Protein AF-A0A833T0E7-F1 (afdb_monomer_lite)

pLDDT: mean 75.88, std 18.78, range [44.34, 93.69]

Organism: Phytophthora infestans (NCBI:txid4787)

Secondary structure (DSSP, 8-state):
-HHHHHHHHHHHHHHHS-HHHHHHHHHHTT---SSSSHHHHHHHHHHHHHHHHHHHHTT----TT---------

Structure (mmCIF, N/CA/C/O backbone):
data_AF-A0A833T0E7-F1
#
_entry.id   AF-A0A833T0E7-F1
#
loop_
_atom_site.group_PDB
_atom_site.id
_atom_site.type_symbol
_atom_site.label_atom_id
_atom_site.label_alt_id
_atom_site.label_comp_id
_atom_site.label_asym_id
_atom_site.label_entity_id
_atom_site.label_seq_id
_atom_site.pdbx_PDB_ins_code
_atom_site.Cartn_x
_atom_site.Cartn_y
_atom_site.Cartn_z
_atom_site.occupancy
_atom_site.B_iso_or_equiv
_atom_site.auth_seq_id
_atom_site.auth_comp_id
_atom_site.auth_asym_id
_atom_site.auth_atom_id
_atom_site.pdbx_PDB_model_num
ATOM 1 N N . MET A 1 1 ? -9.025 13.780 13.289 1.00 57.25 1 MET A N 1
ATOM 2 C CA . MET A 1 1 ? -8.252 14.505 12.254 1.00 57.25 1 MET A CA 1
ATOM 3 C C . MET A 1 1 ? -6.818 13.979 12.146 1.00 57.25 1 MET A C 1
ATOM 5 O O . MET A 1 1 ? -6.287 14.017 11.052 1.00 57.25 1 MET A O 1
ATOM 9 N N . GLU A 1 2 ? -6.232 13.401 13.204 1.00 71.06 2 GLU A N 1
ATOM 10 C CA . GLU A 1 2 ? -4.850 12.875 13.177 1.00 71.06 2 GLU A CA 1
ATOM 11 C C . GLU A 1 2 ? -4.640 11.560 12.391 1.00 71.06 2 GLU A C 1
ATOM 13 O O . GLU A 1 2 ? -3.533 11.292 11.939 1.00 71.06 2 GLU A O 1
ATOM 18 N N . GLU A 1 3 ? -5.664 10.718 12.218 1.00 67.12 3 GLU A N 1
ATOM 19 C CA . GLU A 1 3 ? -5.508 9.385 11.593 1.00 67.12 3 GLU A CA 1
ATOM 20 C C . GLU A 1 3 ? -5.130 9.475 10.107 1.00 67.12 3 GLU A C 1
ATOM 22 O O . GLU A 1 3 ? -4.233 8.780 9.634 1.00 67.12 3 GLU A O 1
ATOM 27 N N . LEU A 1 4 ? -5.764 10.391 9.366 1.00 73.81 4 LEU A N 1
ATOM 28 C CA . LEU A 1 4 ? -5.440 10.622 7.956 1.00 73.81 4 LEU A CA 1
ATOM 29 C C . LEU A 1 4 ? -4.016 11.154 7.785 1.00 73.81 4 LEU A C 1
ATOM 31 O O . LEU A 1 4 ? -3.324 10.735 6.863 1.00 73.81 4 LEU A O 1
ATOM 35 N N . GLU A 1 5 ? -3.568 12.019 8.693 1.00 80.44 5 GLU A N 1
ATOM 36 C CA . GLU A 1 5 ? -2.227 12.600 8.661 1.00 80.44 5 GLU A CA 1
ATOM 37 C C . GLU A 1 5 ? -1.150 11.533 8.918 1.00 80.44 5 GLU A C 1
ATOM 39 O O . GLU A 1 5 ? -0.163 11.456 8.188 1.00 80.44 5 GLU A O 1
ATOM 44 N N . ARG A 1 6 ? -1.373 10.618 9.872 1.00 79.38 6 ARG A N 1
ATOM 45 C CA . ARG A 1 6 ? -0.469 9.479 10.136 1.00 79.38 6 ARG A CA 1
ATOM 46 C C . ARG A 1 6 ? -0.388 8.508 8.959 1.00 79.38 6 ARG A C 1
ATOM 48 O O . ARG A 1 6 ? 0.702 8.033 8.616 1.00 79.38 6 ARG A O 1
ATOM 55 N N . VAL A 1 7 ? -1.525 8.233 8.314 1.00 84.06 7 VAL A N 1
ATOM 56 C CA . VAL A 1 7 ? -1.558 7.434 7.083 1.00 84.06 7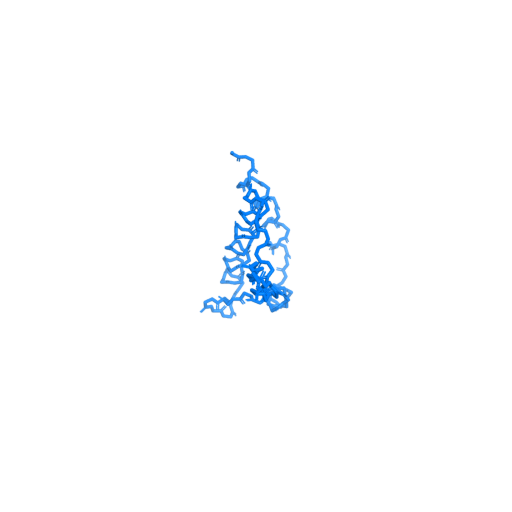 VAL A CA 1
ATOM 57 C C . VAL A 1 7 ? -0.792 8.148 5.972 1.00 84.06 7 VAL A C 1
ATOM 59 O O . VAL A 1 7 ? -0.004 7.507 5.284 1.00 84.06 7 VAL A O 1
ATOM 62 N N . GLU A 1 8 ? -0.957 9.459 5.803 1.00 85.75 8 GLU A N 1
ATOM 63 C CA . GLU A 1 8 ? -0.242 10.219 4.773 1.00 85.75 8 GLU A CA 1
ATOM 64 C C . GLU A 1 8 ? 1.271 10.249 4.990 1.00 85.75 8 GLU A C 1
ATOM 66 O O . GLU A 1 8 ? 2.007 10.022 4.027 1.00 85.75 8 GLU A O 1
ATOM 71 N N . ILE A 1 9 ? 1.729 10.396 6.235 1.00 85.81 9 ILE A N 1
ATOM 72 C CA . ILE A 1 9 ? 3.150 10.282 6.598 1.00 85.81 9 ILE A CA 1
ATOM 73 C C . ILE A 1 9 ? 3.685 8.890 6.234 1.00 85.81 9 ILE A C 1
ATOM 75 O O . ILE A 1 9 ? 4.707 8.770 5.562 1.00 85.81 9 ILE A O 1
ATOM 79 N N . SER A 1 10 ? 2.959 7.826 6.589 1.00 84.19 10 SER A N 1
ATOM 80 C CA . SER A 1 10 ? 3.355 6.449 6.247 1.00 84.19 10 SER A CA 1
ATOM 81 C C . SER A 1 10 ? 3.381 6.215 4.728 1.00 84.19 10 SER A C 1
ATOM 83 O O . SER A 1 10 ? 4.235 5.502 4.197 1.00 84.19 10 SER A O 1
ATOM 85 N N . MET A 1 11 ? 2.458 6.845 3.996 1.00 90.81 11 MET A N 1
ATOM 86 C CA . MET A 1 11 ? 2.406 6.781 2.537 1.00 90.81 11 MET A CA 1
ATOM 87 C C . MET A 1 11 ? 3.569 7.520 1.867 1.00 90.81 11 MET A C 1
ATOM 89 O O . MET A 1 11 ? 3.941 7.151 0.751 1.00 90.81 11 MET A O 1
ATOM 93 N N . GLU A 1 12 ? 4.176 8.523 2.508 1.00 91.00 12 GLU A N 1
ATOM 94 C CA . GLU A 1 12 ? 5.374 9.189 1.983 1.00 91.00 12 GLU A CA 1
ATOM 95 C C . GLU A 1 12 ? 6.569 8.240 1.883 1.00 91.00 12 GLU A C 1
ATOM 97 O O . GLU A 1 12 ? 7.312 8.279 0.897 1.00 91.00 12 GLU A O 1
ATOM 102 N N . ASP A 1 13 ? 6.723 7.331 2.842 1.00 89.56 13 ASP A N 1
ATOM 103 C CA . ASP A 1 13 ? 7.782 6.326 2.795 1.00 89.56 13 ASP A CA 1
ATOM 104 C C . ASP A 1 13 ? 7.504 5.263 1.731 1.00 89.56 13 ASP A C 1
ATOM 106 O O . ASP A 1 13 ? 8.390 4.938 0.934 1.00 89.56 13 ASP A O 1
ATOM 110 N N . TYR A 1 14 ? 6.252 4.817 1.593 1.00 89.94 14 TYR A N 1
ATOM 111 C CA . TYR A 1 14 ? 5.872 3.912 0.505 1.00 89.94 14 TYR A CA 1
ATOM 112 C C . TYR A 1 14 ? 6.077 4.523 -0.889 1.00 89.94 14 TYR A C 1
ATOM 114 O O . TYR A 1 14 ? 6.442 3.811 -1.831 1.00 89.94 14 TYR A O 1
ATOM 122 N N . LYS A 1 15 ? 5.920 5.844 -1.055 1.00 91.31 15 LYS A N 1
ATOM 123 C CA . LYS A 1 15 ? 6.220 6.523 -2.330 1.00 91.31 15 LYS A CA 1
ATOM 124 C C . LYS A 1 15 ? 7.696 6.402 -2.724 1.00 91.31 15 LYS A C 1
ATOM 126 O O . LYS A 1 15 ? 7.982 6.366 -3.926 1.00 91.31 15 LYS A O 1
ATOM 131 N N . LYS A 1 16 ? 8.622 6.278 -1.766 1.00 92.31 16 LYS A N 1
ATOM 132 C CA . LYS A 1 16 ? 10.065 6.086 -2.019 1.00 92.31 16 LYS A CA 1
ATOM 133 C C . LYS A 1 16 ? 10.402 4.643 -2.416 1.00 92.31 16 LYS A C 1
ATOM 135 O O . LYS A 1 16 ? 11.430 4.402 -3.045 1.00 92.31 16 LYS A O 1
ATOM 140 N N . CYS A 1 17 ? 9.530 3.680 -2.115 1.00 91.06 17 CYS A N 1
ATOM 141 C CA . CYS A 1 17 ? 9.739 2.273 -2.444 1.00 91.06 17 CYS A CA 1
ATOM 142 C C . CYS A 1 17 ? 9.570 1.963 -3.945 1.00 91.06 17 CYS A C 1
ATOM 144 O O . CYS A 1 17 ? 8.878 2.655 -4.704 1.00 91.06 17 CYS A O 1
ATOM 146 N N . SER A 1 18 ? 10.190 0.864 -4.381 1.00 93.69 18 SER A N 1
ATOM 147 C CA . SER A 1 18 ? 10.001 0.306 -5.723 1.00 93.69 18 SER A CA 1
ATOM 148 C C . SER A 1 18 ? 8.677 -0.460 -5.831 1.00 93.69 18 SER A C 1
ATOM 150 O O . SER A 1 18 ? 8.134 -0.937 -4.834 1.00 93.69 18 SER A O 1
ATOM 152 N N . ALA A 1 19 ? 8.169 -0.647 -7.053 1.00 91.12 19 ALA A N 1
ATOM 153 C CA . ALA A 1 19 ? 6.943 -1.420 -7.285 1.00 91.12 19 ALA A CA 1
ATOM 154 C C . ALA A 1 19 ? 7.046 -2.872 -6.773 1.00 91.12 19 ALA A C 1
ATOM 156 O O . ALA A 1 19 ? 6.065 -3.424 -6.286 1.00 91.12 19 ALA A O 1
ATOM 157 N N . ASN A 1 20 ? 8.238 -3.478 -6.820 1.00 93.19 20 ASN A N 1
ATOM 158 C CA . ASN A 1 20 ? 8.465 -4.832 -6.308 1.00 93.19 20 ASN A CA 1
ATOM 159 C C . ASN A 1 20 ? 8.384 -4.901 -4.780 1.00 93.19 20 ASN A C 1
ATOM 161 O O . ASN A 1 20 ? 7.792 -5.843 -4.251 1.00 93.19 20 ASN A O 1
ATOM 165 N N . ALA A 1 21 ? 8.942 -3.905 -4.084 1.00 93.56 21 ALA A N 1
ATOM 166 C CA . ALA A 1 21 ? 8.835 -3.804 -2.631 1.00 93.56 21 ALA A CA 1
ATOM 167 C C . ALA A 1 21 ? 7.369 -3.612 -2.210 1.00 93.56 21 ALA A C 1
ATOM 169 O O . ALA A 1 21 ? 6.875 -4.341 -1.355 1.00 93.56 21 ALA A O 1
ATOM 170 N N . LEU A 1 22 ? 6.642 -2.727 -2.899 1.00 92.94 22 LEU A N 1
ATOM 171 C CA . LEU A 1 22 ? 5.216 -2.497 -2.651 1.00 92.94 22 LEU A CA 1
ATOM 172 C C . LEU A 1 22 ? 4.370 -3.748 -2.921 1.00 92.94 22 LEU A C 1
ATOM 174 O O . LEU A 1 22 ? 3.503 -4.091 -2.127 1.00 92.94 22 LEU A O 1
ATOM 178 N N . ARG A 1 23 ? 4.665 -4.497 -3.989 1.00 93.00 23 ARG A N 1
ATOM 179 C CA . ARG A 1 23 ? 4.008 -5.781 -4.273 1.00 93.00 23 ARG A CA 1
ATOM 180 C C . ARG A 1 23 ? 4.256 -6.818 -3.176 1.00 93.00 23 ARG A C 1
ATOM 182 O O . ARG A 1 23 ? 3.357 -7.593 -2.852 1.00 93.00 23 ARG A O 1
ATOM 189 N N . ALA A 1 24 ? 5.481 -6.897 -2.654 1.00 92.94 24 ALA A N 1
ATOM 190 C CA . ALA A 1 24 ? 5.806 -7.798 -1.551 1.00 92.94 24 ALA A CA 1
ATOM 191 C C . ALA A 1 24 ? 5.017 -7.424 -0.291 1.00 92.94 24 ALA A C 1
ATOM 193 O O . ALA A 1 24 ? 4.442 -8.306 0.343 1.00 92.94 24 ALA A O 1
ATOM 194 N N . GLU A 1 25 ? 4.907 -6.128 -0.014 1.00 91.75 25 GLU A N 1
ATOM 195 C CA . GLU A 1 25 ? 4.143 -5.612 1.114 1.00 91.75 25 GLU A CA 1
ATOM 196 C C . GLU A 1 25 ? 2.637 -5.866 0.973 1.00 91.75 25 GLU A C 1
ATOM 198 O O . GLU A 1 25 ? 2.021 -6.392 1.898 1.00 91.75 25 GLU A O 1
ATOM 203 N N . CYS A 1 26 ? 2.053 -5.623 -0.208 1.00 91.62 26 CYS A N 1
ATOM 204 C CA . CYS A 1 26 ? 0.662 -5.985 -0.492 1.00 91.62 26 CYS A CA 1
ATOM 205 C C . CYS A 1 26 ? 0.397 -7.469 -0.209 1.00 91.62 26 CYS A C 1
ATOM 207 O O . CYS A 1 26 ? -0.602 -7.813 0.411 1.00 91.62 26 CYS A O 1
ATOM 209 N N . ARG A 1 27 ? 1.315 -8.365 -0.602 1.00 91.31 27 ARG A N 1
ATOM 210 C CA . ARG A 1 27 ? 1.185 -9.802 -0.307 1.00 91.31 27 ARG A CA 1
ATOM 211 C C . ARG A 1 27 ? 1.299 -10.110 1.182 1.00 91.31 27 ARG A C 1
ATOM 213 O O . ARG A 1 27 ? 0.533 -10.930 1.675 1.00 91.31 27 ARG A O 1
ATOM 220 N N . ARG A 1 28 ? 2.225 -9.461 1.894 1.00 91.00 28 ARG A N 1
ATOM 221 C CA . ARG A 1 28 ? 2.404 -9.620 3.347 1.00 91.00 28 ARG A CA 1
ATOM 222 C C . ARG A 1 28 ? 1.144 -9.223 4.116 1.00 91.00 28 ARG A C 1
ATOM 224 O O . ARG A 1 28 ? 0.772 -9.901 5.067 1.00 91.00 28 ARG A O 1
ATOM 231 N N . LEU A 1 29 ? 0.492 -8.149 3.676 1.00 87.81 29 LEU A N 1
ATOM 232 C CA . LEU A 1 29 ? -0.752 -7.628 4.246 1.00 87.81 29 LEU A CA 1
ATOM 233 C C . LEU A 1 29 ? -2.014 -8.263 3.639 1.00 87.81 29 LEU A C 1
ATOM 235 O O . LEU A 1 29 ? -3.123 -7.894 4.012 1.00 87.81 29 LEU A O 1
ATOM 239 N N . ASN A 1 30 ? -1.857 -9.220 2.719 1.00 89.56 30 ASN A N 1
ATOM 240 C CA . ASN A 1 30 ? -2.943 -9.882 1.998 1.00 89.56 30 ASN A CA 1
ATOM 241 C C . ASN A 1 30 ? -3.930 -8.901 1.323 1.00 89.56 30 ASN A C 1
ATOM 243 O O . ASN A 1 30 ? -5.142 -9.118 1.320 1.00 89.56 30 ASN A O 1
ATOM 247 N N . THR A 1 31 ? -3.409 -7.810 0.755 1.00 88.25 31 THR A N 1
ATOM 248 C CA . THR A 1 31 ? -4.189 -6.799 0.034 1.00 88.25 31 THR A CA 1
ATOM 249 C C . THR A 1 31 ? -4.222 -7.110 -1.459 1.00 88.25 31 THR A C 1
ATOM 251 O O . THR A 1 31 ? -3.247 -7.596 -2.040 1.00 88.25 31 THR A O 1
ATOM 254 N N . ALA A 1 32 ? -5.363 -6.837 -2.093 1.00 89.06 32 ALA A N 1
ATOM 255 C CA . ALA A 1 32 ? -5.588 -7.094 -3.510 1.00 89.06 32 ALA A CA 1
ATOM 256 C C . ALA A 1 32 ? -5.483 -5.783 -4.312 1.00 89.06 32 ALA A C 1
ATOM 258 O O . ALA A 1 32 ? -6.454 -5.027 -4.379 1.00 89.06 32 ALA A O 1
ATOM 259 N N . PRO A 1 33 ? -4.321 -5.476 -4.914 1.00 89.94 33 PRO A N 1
ATOM 260 C CA . PRO A 1 33 ? -4.185 -4.326 -5.797 1.00 89.94 33 PRO A CA 1
ATOM 261 C C 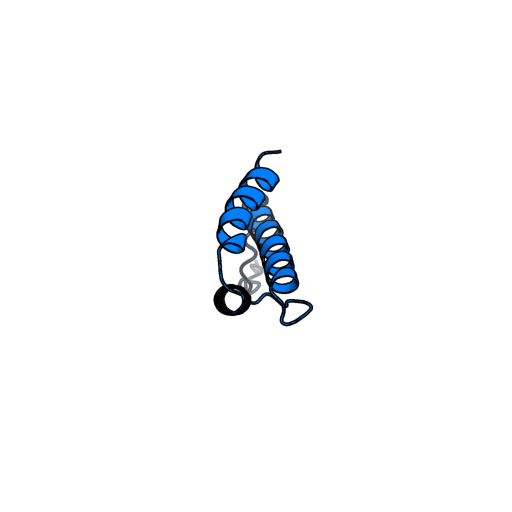. PRO A 1 33 ? -4.971 -4.546 -7.090 1.00 89.94 33 PRO A C 1
ATOM 263 O O . PRO A 1 33 ? -4.994 -5.643 -7.645 1.00 89.94 33 PRO A O 1
ATOM 266 N N . THR A 1 34 ? -5.581 -3.478 -7.599 1.00 90.88 34 THR A N 1
ATOM 267 C CA . THR A 1 34 ? -6.408 -3.508 -8.819 1.00 90.88 34 THR A CA 1
ATOM 268 C C . THR A 1 34 ? -5.597 -3.732 -10.097 1.00 90.88 34 THR A C 1
ATOM 270 O O . THR A 1 34 ? -6.142 -4.150 -11.115 1.00 90.88 34 THR A O 1
ATOM 273 N N . SER A 1 35 ? -4.291 -3.462 -10.057 1.00 92.25 35 SER A N 1
ATOM 274 C CA . SER A 1 35 ? -3.361 -3.664 -11.166 1.00 92.25 35 SER A CA 1
ATOM 275 C C . SER A 1 35 ? -1.931 -3.865 -10.659 1.00 92.25 35 SER A C 1
ATOM 277 O O . SER A 1 35 ? -1.601 -3.561 -9.513 1.00 92.25 35 SER A O 1
ATOM 279 N N . SER A 1 36 ? -1.054 -4.367 -11.529 1.00 89.81 36 SER A N 1
ATOM 280 C CA . SER A 1 36 ? 0.358 -4.634 -11.235 1.00 89.81 36 SER A CA 1
ATOM 281 C C . SER A 1 36 ? 1.250 -3.408 -11.477 1.00 89.81 36 SER A C 1
ATOM 283 O O . SER A 1 36 ? 2.311 -3.513 -12.094 1.00 89.81 36 SER A O 1
ATOM 285 N N . ASN A 1 37 ? 0.817 -2.234 -11.020 1.00 92.44 37 ASN A N 1
ATOM 286 C CA . ASN A 1 37 ? 1.554 -0.982 -11.158 1.00 92.44 37 ASN A CA 1
ATOM 287 C C . ASN A 1 37 ? 1.737 -0.302 -9.791 1.00 92.44 37 ASN A C 1
ATOM 289 O O . ASN A 1 37 ? 1.066 -0.627 -8.811 1.00 92.44 37 ASN A O 1
ATOM 293 N N . LYS A 1 38 ? 2.676 0.647 -9.723 1.00 91.81 38 LYS A N 1
ATOM 294 C CA . LYS A 1 38 ? 3.051 1.306 -8.466 1.00 91.81 38 LYS A CA 1
ATOM 295 C C . LYS A 1 38 ? 1.873 2.024 -7.797 1.00 91.81 38 LYS A C 1
ATOM 297 O O . LYS A 1 38 ? 1.723 1.897 -6.587 1.00 91.81 38 LYS A O 1
ATOM 302 N N . SER A 1 39 ? 1.045 2.740 -8.559 1.00 93.06 39 SER A N 1
ATOM 303 C CA . SER A 1 39 ? -0.111 3.465 -8.017 1.00 93.06 39 SER A CA 1
ATOM 304 C C . SER A 1 39 ? -1.144 2.517 -7.409 1.00 93.06 39 SER A C 1
ATOM 306 O O . SER A 1 39 ? -1.525 2.701 -6.262 1.00 93.06 39 SER A O 1
ATOM 308 N N . SER A 1 40 ? -1.497 1.435 -8.105 1.00 92.75 40 SER A N 1
ATOM 309 C CA . SER A 1 40 ? -2.452 0.438 -7.616 1.00 92.75 40 SER A CA 1
ATOM 310 C C . SER A 1 40 ? -1.968 -0.272 -6.352 1.00 92.75 40 SER A C 1
ATOM 312 O O . SER A 1 40 ? -2.788 -0.621 -5.504 1.00 92.75 40 SER A O 1
ATOM 314 N N . TYR A 1 41 ? -0.654 -0.476 -6.188 1.00 93.62 41 TYR A N 1
ATOM 315 C CA . TYR A 1 41 ? -0.109 -0.981 -4.924 1.00 93.62 41 TYR A CA 1
ATOM 316 C C . TYR A 1 41 ? -0.243 0.041 -3.792 1.00 93.62 41 TYR A C 1
ATOM 318 O O . TYR A 1 41 ? -0.653 -0.323 -2.693 1.00 93.62 41 TYR A O 1
ATOM 326 N N . LEU A 1 42 ? 0.065 1.315 -4.051 1.00 93.31 42 LEU A N 1
ATOM 327 C CA . LEU A 1 42 ? -0.070 2.382 -3.056 1.00 93.31 42 LEU A CA 1
ATOM 328 C C . LEU A 1 42 ? -1.525 2.560 -2.607 1.00 93.31 42 LEU A C 1
ATOM 330 O O . LEU A 1 42 ? -1.773 2.674 -1.409 1.00 93.31 42 LEU A O 1
ATOM 334 N N . ASP A 1 43 ? -2.478 2.514 -3.534 1.00 93.12 43 ASP A N 1
ATOM 335 C CA . ASP A 1 43 ? -3.905 2.629 -3.219 1.00 93.12 43 ASP A CA 1
ATOM 336 C C . ASP A 1 43 ? -4.382 1.461 -2.343 1.00 93.12 43 ASP A C 1
ATOM 338 O O . ASP A 1 43 ? -5.070 1.668 -1.341 1.00 93.12 43 ASP A O 1
ATOM 342 N N . ALA A 1 44 ? -3.958 0.233 -2.665 1.00 92.00 44 ALA A N 1
ATOM 343 C CA . ALA A 1 44 ? -4.278 -0.952 -1.871 1.00 92.00 44 ALA A CA 1
ATOM 344 C C . ALA A 1 44 ? -3.675 -0.895 -0.457 1.00 92.00 44 ALA A C 1
ATOM 346 O O . ALA A 1 44 ? -4.334 -1.273 0.513 1.00 92.00 44 ALA A O 1
ATOM 347 N N . LEU A 1 45 ? -2.439 -0.404 -0.323 1.00 90.88 45 LEU A N 1
ATOM 348 C CA . LEU A 1 45 ? -1.788 -0.215 0.977 1.00 90.88 45 LEU A CA 1
ATOM 349 C C . LEU A 1 45 ? -2.483 0.876 1.799 1.00 90.88 45 LEU A C 1
ATOM 351 O O . LEU A 1 45 ? -2.761 0.659 2.977 1.00 90.88 45 LEU A O 1
ATOM 355 N N . ARG A 1 46 ? -2.845 2.005 1.176 1.00 90.75 46 ARG A N 1
ATOM 356 C CA . ARG A 1 46 ? -3.581 3.092 1.836 1.00 90.75 46 ARG A CA 1
ATOM 357 C C . ARG A 1 46 ? -4.928 2.609 2.372 1.00 90.75 46 ARG A C 1
ATOM 359 O O . ARG A 1 46 ? -5.250 2.873 3.527 1.00 90.75 46 ARG A O 1
ATOM 366 N N . ALA A 1 47 ? -5.683 1.857 1.569 1.00 88.50 47 ALA A N 1
ATOM 367 C CA . ALA A 1 47 ? -6.949 1.264 1.998 1.00 88.50 47 ALA A CA 1
ATOM 368 C C . ALA A 1 47 ? -6.761 0.300 3.183 1.00 88.50 47 ALA A C 1
ATOM 370 O O . ALA A 1 47 ? -7.532 0.332 4.139 1.00 88.50 47 ALA A O 1
ATOM 371 N N . SER A 1 48 ? -5.704 -0.515 3.163 1.00 86.19 48 SER A N 1
ATOM 372 C CA . SER A 1 48 ? -5.404 -1.454 4.250 1.00 86.19 48 SER A CA 1
ATOM 373 C C . SER A 1 48 ? -5.038 -0.767 5.565 1.00 86.19 48 SER A C 1
ATOM 375 O O . SER A 1 48 ? -5.426 -1.251 6.629 1.00 86.19 48 SER A O 1
ATOM 377 N N . LEU A 1 49 ? -4.297 0.343 5.516 1.00 82.81 49 LEU A N 1
ATOM 378 C CA . LEU A 1 49 ? -3.927 1.107 6.712 1.00 82.81 49 LEU A CA 1
ATOM 379 C C . LEU A 1 49 ? -5.158 1.736 7.375 1.00 82.81 49 LEU A C 1
ATOM 381 O O . LEU A 1 49 ? -5.315 1.633 8.588 1.00 82.81 49 LEU A O 1
ATOM 385 N N . LEU A 1 50 ? -6.085 2.273 6.575 1.00 79.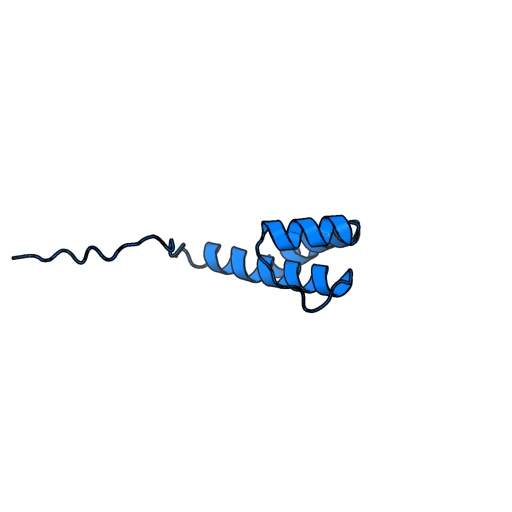69 50 LEU A N 1
ATOM 386 C CA . LEU A 1 50 ? -7.355 2.819 7.071 1.00 79.69 50 LEU A CA 1
ATOM 387 C C . LEU A 1 50 ? -8.237 1.745 7.738 1.00 79.69 50 LEU A C 1
ATOM 389 O O . LEU A 1 50 ? -8.900 2.009 8.743 1.00 79.69 50 LEU A O 1
ATOM 393 N N . VAL A 1 51 ? -8.235 0.516 7.210 1.00 70.94 51 VAL A N 1
ATOM 394 C CA . VAL A 1 51 ? -8.991 -0.613 7.787 1.00 70.94 51 VAL A CA 1
ATOM 395 C C . VAL A 1 51 ? -8.332 -1.149 9.062 1.00 70.94 51 VAL A C 1
ATOM 397 O O . VAL A 1 51 ? -9.020 -1.493 10.017 1.00 70.94 51 VAL A O 1
ATOM 400 N N . THR A 1 52 ? -7.002 -1.216 9.113 1.00 62.62 52 THR A N 1
ATOM 401 C CA . THR A 1 52 ? -6.298 -1.767 10.283 1.00 62.62 52 THR A CA 1
ATOM 402 C C . THR A 1 52 ? -6.426 -0.846 11.496 1.00 62.62 52 THR A C 1
ATOM 404 O O . THR A 1 52 ? -6.664 -1.331 12.601 1.00 62.62 52 THR A O 1
ATOM 407 N N . GLU A 1 53 ? -6.349 0.475 11.303 1.00 54.66 53 GLU A N 1
ATOM 408 C CA . GLU A 1 53 ? -6.475 1.413 12.422 1.00 54.66 53 GLU A CA 1
ATOM 409 C C . GLU A 1 53 ? -7.920 1.598 12.903 1.00 54.66 53 GLU A C 1
ATOM 411 O O . GLU A 1 53 ? -8.153 1.733 14.106 1.00 54.66 53 GLU A O 1
ATOM 416 N N . SER A 1 54 ? -8.914 1.482 12.014 1.00 53.94 54 SER A N 1
ATOM 417 C CA . SER A 1 54 ? -10.328 1.478 12.424 1.00 53.94 54 SER A CA 1
ATOM 418 C C . SER A 1 54 ? -10.691 0.263 13.293 1.00 53.94 54 SER A C 1
ATOM 420 O O . SER A 1 54 ? -11.526 0.381 14.192 1.00 53.94 54 SER A O 1
ATOM 422 N N . VAL A 1 55 ? -10.002 -0.873 13.116 1.00 49.78 55 VAL A N 1
ATOM 423 C CA . VAL A 1 55 ? -10.106 -2.055 13.997 1.00 49.78 55 VAL A CA 1
ATOM 424 C C . VAL A 1 55 ? -9.391 -1.854 15.342 1.00 49.78 55 VAL A C 1
ATOM 426 O O . VAL A 1 55 ? -9.734 -2.517 16.319 1.00 49.78 55 VAL A O 1
ATOM 429 N N . THR A 1 56 ? -8.421 -0.941 15.438 1.00 47.03 56 THR A N 1
ATOM 430 C CA . THR A 1 56 ? -7.797 -0.583 16.725 1.00 47.03 56 THR A CA 1
ATOM 431 C C . THR A 1 56 ? -8.517 0.554 17.454 1.00 47.03 56 THR A C 1
ATOM 433 O O . THR A 1 56 ? -8.519 0.563 18.683 1.00 47.03 56 THR A O 1
ATOM 436 N N . ALA A 1 57 ? -9.172 1.473 16.735 1.00 47.41 57 ALA A N 1
ATOM 437 C CA . ALA A 1 57 ? -9.944 2.578 17.312 1.00 47.41 57 ALA A CA 1
ATOM 438 C C . ALA A 1 57 ? -11.322 2.130 17.838 1.00 47.41 57 ALA A C 1
ATOM 440 O O . ALA A 1 57 ? -11.796 2.623 18.861 1.00 47.41 57 ALA A O 1
ATOM 441 N N . SER A 1 58 ? -11.950 1.141 17.196 1.00 44.34 58 SER A N 1
ATOM 442 C CA . SER A 1 58 ? -13.038 0.364 17.796 1.00 44.34 58 SER A CA 1
ATOM 443 C C . SER A 1 58 ? -12.432 -0.876 18.427 1.00 44.34 58 SER A C 1
ATOM 445 O O . SER A 1 58 ? -12.090 -1.787 17.692 1.00 44.34 58 SER A O 1
ATOM 447 N N . GLY A 1 59 ? -12.280 -0.9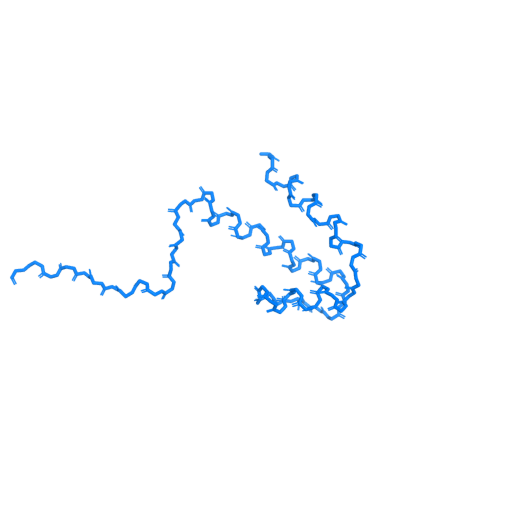32 19.752 1.00 47.34 59 GLY A N 1
ATOM 448 C CA . GLY A 1 59 ? -11.688 -2.055 20.497 1.00 47.34 59 GLY A CA 1
ATOM 449 C C . GLY A 1 59 ? -12.407 -3.408 20.351 1.00 47.34 59 GLY A C 1
ATOM 450 O O . GLY A 1 59 ? -12.864 -3.988 21.332 1.00 47.34 59 GLY A O 1
ATOM 451 N N . VAL A 1 60 ? -12.488 -3.942 19.137 1.00 49.12 60 VAL A N 1
ATOM 452 C CA . VAL A 1 60 ? -13.006 -5.257 18.787 1.00 49.12 60 VAL A CA 1
ATOM 453 C C . VAL A 1 60 ? -12.105 -5.811 17.688 1.00 49.12 60 VAL A C 1
ATOM 455 O O . VAL A 1 60 ? -12.455 -5.886 16.513 1.00 49.12 60 VAL A O 1
ATOM 458 N N . VAL A 1 61 ? -10.928 -6.281 18.104 1.00 48.53 61 VAL A N 1
ATOM 459 C CA . VAL A 1 61 ? -10.240 -7.359 17.392 1.00 48.53 61 VAL A CA 1
ATOM 460 C C . VAL A 1 61 ? -11.162 -8.572 17.473 1.00 48.53 61 VAL A C 1
ATOM 462 O O . VAL A 1 61 ? -11.119 -9.366 18.419 1.00 48.53 61 VAL A O 1
ATOM 465 N N . GLN A 1 62 ? -12.054 -8.708 16.495 1.00 46.25 62 GLN A N 1
ATOM 466 C CA . GLN A 1 62 ? -12.782 -9.946 16.295 1.00 46.25 62 GLN A CA 1
ATOM 467 C C . GLN A 1 62 ? -11.786 -10.942 15.701 1.00 46.25 62 GLN A C 1
ATOM 469 O O . GLN A 1 62 ? -11.612 -11.065 14.493 1.00 46.25 62 GLN A O 1
ATOM 474 N N . SER A 1 63 ? -11.063 -11.615 16.598 1.00 44.47 63 SER A N 1
ATOM 475 C CA . SER A 1 63 ? -10.251 -12.778 16.263 1.00 44.47 63 SER A CA 1
ATOM 476 C C . SER A 1 63 ? -11.105 -13.748 15.433 1.00 44.47 63 SER A C 1
ATOM 478 O O . SER A 1 63 ? -12.167 -14.162 15.917 1.00 44.47 63 SER A O 1
ATOM 480 N N . PRO A 1 64 ? -10.655 -14.177 14.238 1.00 56.59 64 PRO A N 1
ATOM 481 C CA . PRO A 1 64 ? -11.383 -15.152 13.425 1.00 56.59 64 PRO A CA 1
ATOM 482 C C . PRO A 1 64 ? -11.488 -16.534 14.102 1.00 56.59 64 PRO A C 1
ATOM 484 O O . PRO A 1 64 ? -12.179 -17.418 13.606 1.00 56.59 64 PRO A O 1
ATOM 487 N N . PHE A 1 65 ? -10.855 -16.719 15.269 1.00 53.44 65 PHE A N 1
ATOM 488 C CA . PHE A 1 65 ? -10.894 -17.943 16.066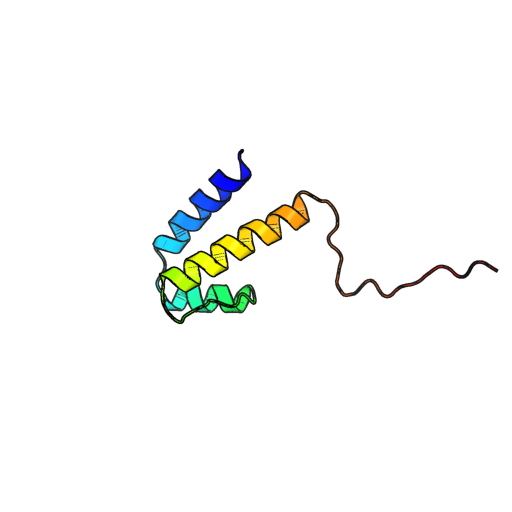 1.00 53.44 65 PHE A CA 1
ATOM 489 C C . PHE A 1 65 ? -11.732 -17.851 17.349 1.00 53.44 65 PHE A C 1
ATOM 491 O O . PHE A 1 65 ? -11.611 -18.728 18.209 1.00 53.44 65 PHE A O 1
ATOM 498 N N . ARG A 1 66 ? -12.641 -16.877 17.507 1.00 46.94 66 ARG A N 1
ATOM 499 C CA . ARG A 1 66 ? -13.677 -16.997 18.551 1.00 46.94 66 ARG A CA 1
ATOM 500 C C . ARG A 1 66 ? -14.745 -17.996 18.114 1.00 46.94 66 ARG A C 1
ATOM 502 O O . ARG A 1 66 ? -15.862 -17.642 17.755 1.00 46.94 66 ARG A O 1
ATOM 509 N N . ARG A 1 67 ? -14.380 -19.280 18.215 1.00 46.75 67 ARG A N 1
ATOM 510 C CA . ARG A 1 67 ? -15.322 -20.379 18.427 1.00 46.75 67 ARG A CA 1
ATOM 511 C C . ARG A 1 67 ? -16.299 -19.934 19.507 1.00 46.75 67 ARG A C 1
ATOM 513 O O . ARG A 1 67 ? -15.928 -19.761 20.667 1.00 46.75 67 ARG A O 1
ATOM 520 N N . SER A 1 68 ? -17.536 -19.748 19.083 1.00 50.00 68 SER A N 1
ATOM 521 C CA . SER A 1 68 ? -18.733 -19.697 19.901 1.00 50.00 68 SER A CA 1
ATOM 522 C C . SER A 1 68 ? -18.681 -20.7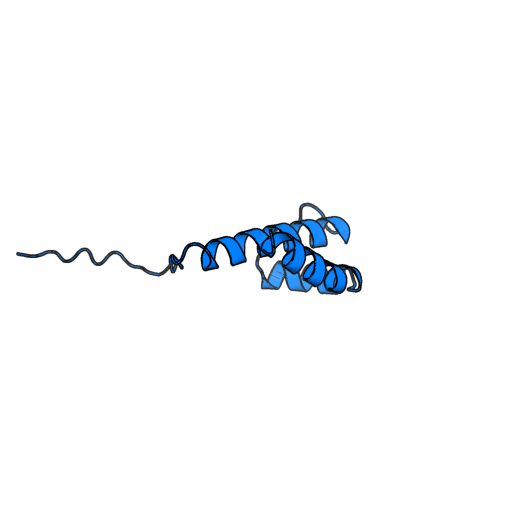85 20.973 1.00 50.00 68 SER A C 1
ATOM 524 O O . SER A 1 68 ? -18.989 -21.949 20.719 1.00 50.00 68 SER A O 1
ATOM 526 N N . LYS A 1 69 ? -18.289 -20.410 22.187 1.00 48.47 69 LYS A N 1
ATOM 527 C CA . LYS A 1 69 ? -18.729 -21.106 23.389 1.00 48.47 69 LYS A CA 1
ATOM 528 C C . LYS A 1 69 ? -19.768 -20.218 24.043 1.00 48.47 69 LYS A C 1
ATOM 530 O O . LYS A 1 69 ? -19.487 -19.496 24.989 1.00 48.47 69 LYS A O 1
ATOM 535 N N . THR A 1 70 ? -20.970 -20.254 23.476 1.00 49.94 70 THR A N 1
ATOM 536 C CA . THR A 1 70 ? -22.175 -19.963 24.240 1.00 49.94 70 THR A CA 1
ATOM 537 C C . THR A 1 70 ? -22.217 -20.968 25.380 1.00 49.94 70 THR A C 1
ATOM 539 O O . THR A 1 70 ? -22.433 -22.163 25.181 1.00 49.94 70 THR A O 1
ATOM 542 N N . GLU A 1 71 ? -21.905 -20.451 26.558 1.00 52.03 71 GLU A N 1
ATOM 543 C CA . GLU A 1 71 ? -22.175 -21.009 27.867 1.00 52.03 71 GLU A CA 1
ATOM 544 C C . GLU A 1 71 ? -23.611 -21.546 27.898 1.00 52.03 71 GLU A C 1
ATOM 546 O O . GLU A 1 71 ? -24.585 -20.800 28.001 1.00 52.03 71 GLU A O 1
ATOM 551 N N . ARG A 1 72 ? -23.765 -22.864 27.748 1.00 47.78 72 ARG A N 1
ATOM 552 C CA . ARG A 1 72 ? -25.043 -23.516 28.001 1.00 47.78 72 ARG A CA 1
ATOM 553 C C . ARG A 1 72 ? -25.132 -23.735 29.505 1.00 47.78 72 ARG A C 1
ATOM 555 O O . ARG A 1 72 ? -24.672 -24.739 30.032 1.00 47.78 72 ARG A O 1
ATOM 562 N N . LYS A 1 73 ? -25.694 -22.741 30.185 1.00 50.81 73 LYS A N 1
ATOM 563 C CA . LYS A 1 73 ? -26.142 -22.845 31.568 1.00 50.81 73 LYS A CA 1
ATOM 564 C C . LYS A 1 73 ? -27.416 -23.693 31.586 1.00 50.81 73 LYS A C 1
ATOM 566 O O . LYS A 1 73 ? -28.454 -23.220 31.124 1.00 50.81 73 LYS A O 1
ATOM 571 N N . ARG A 1 74 ? -27.304 -24.936 32.054 1.00 46.44 74 ARG A N 1
ATOM 572 C CA . ARG A 1 74 ? -28.284 -25.704 32.848 1.00 46.44 74 ARG A CA 1
ATOM 573 C C . ARG A 1 74 ? -27.810 -27.141 32.985 1.00 46.44 74 ARG A C 1
ATOM 575 O O . ARG A 1 74 ? -27.562 -27.763 31.930 1.00 46.44 74 ARG A O 1
#

Foldseek 3Di:
DVLVVVLVVVLVVLVVDDLVVLVVVCVVLVFDFPDSDSVSSSVRVSVSSVVVVVCVVPVDPPPPPPDDPPPPDD

Sequence (74 aa):
MEELERVEISMEDYKKCSANALRAECRRLNTAPTSSNKSSYLDALRASLLVTESVTASGVVQSPFRRSKTERKR

Radius of gyration: 16.83 Å; chains: 1; bounding box: 38×40×44 Å